Protein AF-A0AAI9TGJ6-F1 (afdb_monomer)

Sequence (106 aa):
MNGITMSDIHNTTTNKGRHEVDPKGWHGTFAFKASDQLLHEYHVASHGYTSGKEGFVLKEATHTAEKADNIRRGGPQSGKIVWPPEELLEEYKDSPIGYSHLPVQR

Nearest PDB structures (foldseek):
  3a58-assembly3_E  TM=3.416E-01  e=5.528E+00  Saccharomyces cerevisiae
  3a58-assembly2_C  TM=3.373E-01  e=5.528E+00  Saccharomyces cerevisiae
  7k4o-assembly1_A  TM=4.346E-01  e=7.389E+00  Aspergillus niger
  5lg4-assembly1_C  TM=3.228E-01  e=6.579E+00  Saccharomyces cerevisiae S288C

Mean predicted aligned error: 8.38 Å

Solvent-accessible surface area (backbone atoms only — not comparable to full-atom values): 6470 Å² total; per-residue (Å²): 135,86,62,62,69,49,73,52,77,46,41,62,40,74,58,83,59,41,80,42,73,32,94,82,40,23,27,35,41,42,32,38,28,55,71,69,30,60,75,71,47,31,35,36,43,32,38,40,28,26,83,34,95,87,38,86,56,71,78,50,74,50,74,53,74,78,38,56,35,80,44,37,54,43,40,94,88,37,88,44,50,66,52,72,60,71,94,77,54,80,79,63,81,85,57,80,75,73,73,90,69,72,84,68,96,126

Secondary structure (DSSP, 8-state):
----EEEEEESEEEETTEEEE-TT--EEEEEE--HHHHHHTEEEEEEEEESSTT---EEEEEEPPPEETT-BTTSTT---BSSPPGGG----TT------------

Structure (mmCIF, N/CA/C/O backbone):
data_AF-A0AAI9TGJ6-F1
#
_entry.id   AF-A0AAI9TGJ6-F1
#
loop_
_atom_site.group_PDB
_atom_site.id
_atom_site.type_symbol
_atom_site.label_atom_id
_atom_site.label_alt_id
_atom_site.label_comp_id
_atom_site.label_asym_id
_atom_site.label_entity_id
_atom_site.label_seq_id
_atom_site.pdbx_PDB_ins_code
_atom_site.Cartn_x
_atom_site.Cartn_y
_atom_site.Cartn_z
_atom_site.occupancy
_atom_site.B_iso_or_equiv
_atom_site.auth_seq_id
_atom_site.auth_comp_id
_atom_site.auth_asym_id
_atom_site.auth_atom_id
_atom_site.pdbx_PDB_model_num
ATOM 1 N N . MET A 1 1 ? 16.389 -15.939 0.862 1.00 39.69 1 MET A N 1
ATOM 2 C CA . MET A 1 1 ? 15.861 -15.002 -0.152 1.00 39.69 1 MET A CA 1
ATOM 3 C C . MET A 1 1 ? 15.666 -13.678 0.553 1.00 39.69 1 MET A C 1
ATOM 5 O O . MET A 1 1 ? 15.059 -13.689 1.614 1.00 39.69 1 MET A O 1
ATOM 9 N N . ASN A 1 2 ? 16.210 -12.590 0.012 1.00 46.88 2 ASN A N 1
ATOM 10 C CA . ASN A 1 2 ? 16.094 -11.257 0.604 1.00 46.88 2 ASN A CA 1
ATOM 11 C C . ASN A 1 2 ? 14.827 -10.617 0.028 1.00 46.88 2 ASN A C 1
ATOM 13 O O . ASN A 1 2 ? 14.694 -10.548 -1.192 1.00 46.88 2 ASN A O 1
ATOM 17 N N . GLY A 1 3 ? 13.877 -10.231 0.874 1.00 52.47 3 GLY A N 1
ATOM 18 C CA . GLY A 1 3 ? 12.656 -9.532 0.474 1.00 52.47 3 GLY A CA 1
ATOM 19 C C . GLY A 1 3 ? 12.513 -8.276 1.318 1.00 52.47 3 GLY A C 1
ATOM 20 O O . GLY A 1 3 ? 12.766 -8.321 2.520 1.00 52.47 3 GLY A O 1
ATOM 21 N N . ILE A 1 4 ? 12.136 -7.161 0.695 1.00 61.09 4 ILE A N 1
ATOM 22 C CA . ILE A 1 4 ? 11.943 -5.890 1.398 1.00 61.09 4 ILE A CA 1
ATOM 23 C C . ILE A 1 4 ? 10.452 -5.713 1.663 1.00 61.09 4 ILE A C 1
ATOM 25 O O . ILE A 1 4 ? 9.632 -5.851 0.751 1.00 61.09 4 ILE A O 1
ATOM 29 N N . THR A 1 5 ? 10.107 -5.411 2.912 1.00 68.75 5 THR A N 1
ATOM 30 C CA . THR A 1 5 ? 8.728 -5.189 3.349 1.00 68.75 5 THR A CA 1
ATOM 31 C C . THR A 1 5 ? 8.582 -3.830 4.010 1.00 68.75 5 THR A C 1
ATOM 33 O O . THR A 1 5 ? 9.406 -3.463 4.841 1.00 68.75 5 THR A O 1
ATOM 36 N N . MET A 1 6 ? 7.500 -3.123 3.704 1.00 78.69 6 MET A N 1
ATOM 37 C CA . MET A 1 6 ? 7.068 -1.932 4.431 1.00 78.69 6 MET A CA 1
ATOM 38 C C . MET A 1 6 ? 5.693 -2.181 5.033 1.00 78.69 6 MET A C 1
ATOM 40 O O . MET A 1 6 ? 4.809 -2.711 4.357 1.00 78.69 6 MET A O 1
ATOM 44 N N . SER A 1 7 ? 5.487 -1.760 6.277 1.00 83.12 7 SER A N 1
ATOM 45 C CA . SER A 1 7 ? 4.167 -1.809 6.896 1.00 83.12 7 SER A CA 1
ATOM 46 C C . SER A 1 7 ? 3.865 -0.569 7.718 1.00 83.12 7 SER A C 1
ATOM 48 O O . SER A 1 7 ? 4.731 -0.100 8.448 1.00 83.12 7 SER A O 1
ATOM 50 N N . ASP A 1 8 ? 2.629 -0.085 7.642 1.00 87.12 8 ASP A N 1
ATOM 51 C CA . ASP A 1 8 ? 2.134 1.025 8.462 1.00 87.12 8 ASP A CA 1
ATOM 52 C C . ASP A 1 8 ? 0.642 0.844 8.775 1.00 87.12 8 ASP A C 1
ATOM 54 O O . ASP A 1 8 ? -0.093 0.300 7.949 1.00 87.12 8 ASP A O 1
ATOM 58 N N . ILE A 1 9 ? 0.188 1.304 9.946 1.00 90.94 9 ILE A N 1
ATOM 59 C CA . ILE A 1 9 ? -1.222 1.263 10.363 1.00 90.94 9 ILE A CA 1
ATOM 60 C C . ILE A 1 9 ? -1.814 2.671 10.434 1.00 90.94 9 ILE A C 1
ATOM 62 O O . ILE A 1 9 ? -1.384 3.523 11.211 1.00 90.94 9 ILE A O 1
ATOM 66 N N . HIS A 1 10 ? -2.857 2.914 9.647 1.00 93.06 10 HIS A N 1
ATOM 67 C CA . HIS A 1 10 ? -3.492 4.224 9.536 1.00 93.06 10 HIS A CA 1
ATOM 68 C C . HIS A 1 10 ? -4.979 4.103 9.200 1.00 93.06 10 HIS A C 1
ATOM 70 O O . HIS A 1 10 ? -5.483 3.040 8.852 1.00 93.06 10 HIS A O 1
ATOM 76 N N . ASN A 1 11 ? -5.711 5.207 9.324 1.00 94.44 11 ASN A N 1
ATOM 77 C CA . ASN A 1 11 ? -7.127 5.304 8.959 1.00 94.44 11 ASN A CA 1
ATOM 78 C C . ASN A 1 11 ? -7.370 6.271 7.795 1.00 94.44 11 ASN A C 1
ATOM 80 O O . ASN A 1 11 ? -8.486 6.755 7.618 1.00 94.44 11 ASN A O 1
ATOM 84 N N . THR A 1 12 ? -6.327 6.601 7.036 1.00 93.00 12 THR A N 1
ATOM 85 C CA . THR A 1 12 ? -6.408 7.549 5.923 1.00 93.00 12 THR A CA 1
ATOM 86 C C . THR A 1 12 ? -6.035 6.881 4.616 1.00 93.00 12 THR A C 1
ATOM 88 O O . THR A 1 12 ? -5.092 6.102 4.586 1.00 93.00 12 THR A O 1
ATOM 91 N N . THR A 1 13 ? -6.691 7.265 3.531 1.00 88.81 13 THR A N 1
ATOM 92 C CA . THR A 1 13 ? -6.337 6.866 2.169 1.00 88.81 13 THR A CA 1
ATOM 93 C C . THR A 1 13 ? -5.904 8.079 1.349 1.00 88.81 13 THR A C 1
ATOM 95 O O . THR A 1 13 ? -6.001 9.229 1.790 1.00 88.81 13 THR A O 1
ATOM 98 N N . THR A 1 14 ? -5.366 7.845 0.153 1.00 84.81 14 THR A N 1
ATOM 99 C CA . THR A 1 14 ? -5.024 8.917 -0.785 1.00 84.81 14 THR A CA 1
ATOM 100 C C . THR A 1 14 ? -5.808 8.794 -2.069 1.00 84.81 14 THR A C 1
ATOM 102 O O . THR A 1 14 ? -5.598 7.877 -2.858 1.00 84.81 14 THR A O 1
ATOM 105 N N . ASN A 1 15 ? -6.624 9.804 -2.334 1.00 80.12 15 ASN A N 1
ATOM 106 C CA . ASN A 1 15 ? -7.436 9.897 -3.531 1.00 80.12 15 ASN A CA 1
ATOM 107 C C . ASN A 1 15 ? -7.051 11.153 -4.309 1.00 80.12 15 ASN A C 1
ATOM 109 O O . ASN A 1 15 ? -7.161 12.275 -3.811 1.00 80.12 15 ASN A O 1
ATOM 113 N N . LYS A 1 16 ? -6.523 10.967 -5.524 1.00 75.56 16 LYS A N 1
ATOM 114 C CA . LYS A 1 16 ? -6.009 12.063 -6.372 1.00 75.56 16 LYS A CA 1
ATOM 115 C C . LYS A 1 16 ? -5.073 13.020 -5.609 1.00 75.56 16 LYS A C 1
ATOM 117 O O . LYS A 1 16 ? -5.170 14.235 -5.737 1.00 75.56 16 LYS A O 1
ATOM 122 N N . GLY A 1 17 ? -4.205 12.461 -4.763 1.00 75.12 17 GLY A N 1
ATOM 123 C CA . GLY A 1 17 ? -3.217 13.214 -3.982 1.00 75.12 17 GLY A CA 1
ATOM 124 C C . GLY A 1 17 ? -3.748 13.871 -2.704 1.00 75.12 17 GLY A C 1
ATOM 125 O O . GLY A 1 17 ? -2.954 14.427 -1.951 1.00 75.12 17 GLY A O 1
ATOM 126 N N . ARG A 1 18 ? -5.052 13.785 -2.419 1.00 82.19 18 ARG A N 1
ATOM 127 C CA . ARG A 1 18 ? -5.640 14.272 -1.165 1.00 82.19 18 ARG A CA 1
ATOM 128 C C . ARG A 1 18 ? -5.697 13.156 -0.132 1.00 82.19 18 ARG A C 1
ATOM 130 O O . ARG A 1 18 ? -6.085 12.039 -0.464 1.00 82.19 18 ARG A O 1
ATOM 137 N N . HIS A 1 19 ? -5.304 13.476 1.098 1.00 85.38 19 HIS A N 1
ATOM 138 C CA . HIS A 1 19 ? -5.483 12.595 2.245 1.00 85.38 19 HIS A CA 1
ATOM 139 C C . HIS A 1 19 ? -6.907 12.743 2.768 1.00 85.38 19 HIS A C 1
ATOM 141 O O . HIS A 1 19 ? -7.335 13.847 3.097 1.00 85.38 19 HIS A O 1
ATOM 147 N N . GLU A 1 20 ? -7.626 11.634 2.838 1.00 93.44 20 GLU A N 1
ATOM 148 C CA . GLU A 1 20 ? -8.979 11.566 3.382 1.00 93.44 20 GLU A CA 1
ATOM 149 C C . GLU A 1 20 ? -9.096 10.368 4.323 1.00 93.44 20 GLU A C 1
ATOM 151 O O . GLU A 1 20 ? -8.268 9.459 4.270 1.00 93.44 20 GLU A O 1
ATOM 156 N N . VAL A 1 21 ? -10.088 10.379 5.215 1.00 94.81 21 VAL A N 1
ATOM 157 C CA . VAL A 1 21 ? -10.363 9.219 6.073 1.00 94.81 21 VAL A CA 1
ATOM 158 C C . VAL A 1 21 ? -10.814 8.069 5.181 1.00 94.81 21 VAL A C 1
ATOM 160 O O . VAL A 1 21 ? -11.692 8.247 4.338 1.00 94.81 21 VAL A O 1
ATOM 163 N N . ASP A 1 22 ? -10.202 6.902 5.354 1.00 92.69 22 ASP A N 1
ATOM 164 C CA . ASP A 1 22 ? -10.592 5.717 4.606 1.00 92.69 22 ASP A CA 1
ATOM 165 C C . ASP A 1 22 ? -12.021 5.307 5.016 1.00 92.69 22 ASP A C 1
ATOM 167 O O . ASP A 1 22 ? -12.288 5.163 6.215 1.00 92.69 22 ASP A O 1
ATOM 171 N N . PRO A 1 23 ? -12.953 5.107 4.065 1.00 92.50 23 PRO A N 1
ATOM 172 C CA . PRO A 1 23 ? -14.334 4.730 4.372 1.00 92.50 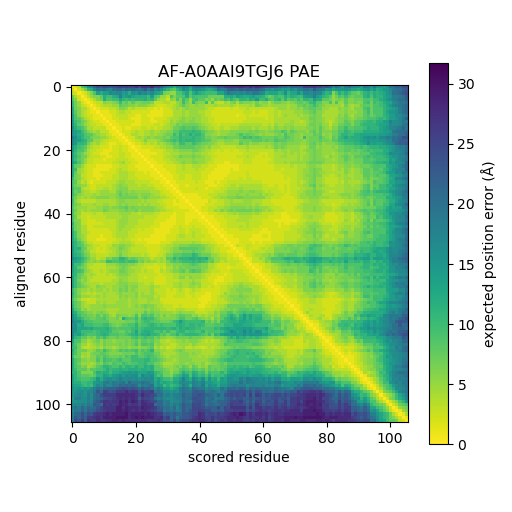23 PRO A CA 1
ATOM 173 C C . PRO A 1 23 ? -14.477 3.429 5.173 1.00 92.50 23 PRO A C 1
ATOM 175 O O . PRO A 1 23 ? -15.478 3.240 5.861 1.00 92.50 23 PRO A O 1
ATOM 178 N N . LYS A 1 24 ? -13.492 2.530 5.089 1.00 92.50 24 LYS A N 1
ATOM 179 C CA . LYS A 1 24 ? -13.437 1.265 5.833 1.00 92.50 24 LYS A CA 1
ATOM 180 C C . LYS A 1 24 ? -12.675 1.395 7.160 1.00 92.50 24 LYS A C 1
ATOM 182 O O . LYS A 1 24 ? -12.662 0.463 7.962 1.00 92.50 24 LYS A O 1
ATOM 187 N N . GLY A 1 25 ? -12.097 2.564 7.435 1.00 93.62 25 GLY A N 1
ATOM 188 C CA . GLY A 1 25 ? -11.467 2.908 8.704 1.00 93.62 25 GLY A CA 1
ATOM 189 C C . GLY A 1 25 ? -10.016 2.441 8.825 1.00 93.62 25 GLY A C 1
ATOM 190 O O . GLY A 1 25 ? -9.224 2.550 7.888 1.00 93.62 25 GLY A O 1
ATOM 191 N N . TRP A 1 26 ? -9.645 1.988 10.025 1.00 95.75 26 TRP A N 1
ATOM 192 C CA . TRP A 1 26 ? -8.276 1.585 10.352 1.00 95.75 26 TRP A CA 1
ATOM 193 C C . TRP A 1 26 ? -7.844 0.353 9.562 1.00 95.75 26 TRP A C 1
ATOM 195 O O . TRP A 1 26 ? -8.571 -0.638 9.491 1.00 95.75 26 TRP A O 1
ATOM 205 N N . HIS A 1 27 ? -6.644 0.411 9.001 1.00 95.06 27 HIS A N 1
ATOM 206 C CA . HIS A 1 27 ? -6.037 -0.697 8.287 1.00 95.06 27 HIS A CA 1
ATOM 207 C C . HIS A 1 27 ? -4.516 -0.647 8.357 1.00 95.06 27 HIS A C 1
ATOM 209 O O . HIS A 1 27 ? -3.909 0.422 8.412 1.00 95.06 27 HIS A O 1
ATOM 215 N N . GLY A 1 28 ? -3.909 -1.830 8.342 1.00 92.38 28 GLY A N 1
ATOM 216 C CA . GLY A 1 28 ? -2.493 -1.998 8.056 1.00 92.38 28 GLY A CA 1
ATOM 217 C C . GLY A 1 28 ? -2.282 -2.078 6.551 1.00 92.38 28 GLY A C 1
ATOM 218 O O . GLY A 1 28 ? -2.923 -2.895 5.890 1.00 92.38 28 GLY A O 1
ATOM 219 N N . THR A 1 29 ? -1.387 -1.260 6.013 1.00 90.19 29 THR A N 1
ATOM 220 C CA . THR A 1 29 ? -0.848 -1.428 4.663 1.00 90.19 29 THR A CA 1
ATOM 221 C C . THR A 1 29 ? 0.424 -2.251 4.761 1.00 90.19 29 THR A C 1
ATOM 223 O O . THR A 1 29 ? 1.314 -1.892 5.521 1.00 90.19 29 THR A O 1
ATOM 226 N N . PHE A 1 30 ? 0.518 -3.327 3.986 1.00 87.69 30 PHE A N 1
ATOM 227 C CA . PHE A 1 30 ? 1.677 -4.208 3.885 1.00 87.69 30 PHE A CA 1
ATOM 228 C C . PHE A 1 30 ? 2.142 -4.220 2.434 1.00 87.69 30 PHE A C 1
ATOM 230 O O . PHE A 1 30 ? 1.437 -4.734 1.562 1.00 87.69 30 PHE A O 1
ATOM 237 N N . ALA A 1 31 ? 3.308 -3.644 2.168 1.00 87.50 31 ALA A N 1
ATOM 238 C CA . ALA A 1 31 ? 3.926 -3.652 0.854 1.00 87.50 31 ALA A CA 1
ATOM 239 C C . ALA A 1 31 ? 5.150 -4.565 0.857 1.00 87.50 31 ALA A C 1
ATOM 241 O O . ALA A 1 31 ? 5.946 -4.519 1.792 1.00 87.50 31 ALA A O 1
ATOM 242 N N . PHE A 1 32 ? 5.295 -5.403 -0.162 1.00 83.94 32 PHE A N 1
ATOM 243 C CA . PHE A 1 32 ? 6.388 -6.367 -0.233 1.00 83.94 32 PHE A CA 1
ATOM 244 C C . PHE A 1 32 ? 6.827 -6.635 -1.668 1.00 83.94 32 PHE A C 1
ATOM 246 O O . PHE A 1 32 ? 6.081 -6.390 -2.622 1.00 83.94 32 PHE A O 1
ATOM 253 N N . LYS A 1 33 ? 8.044 -7.171 -1.781 1.00 84.44 33 LYS A N 1
ATOM 254 C CA . LYS A 1 33 ? 8.622 -7.685 -3.021 1.00 84.44 33 LYS A CA 1
ATOM 255 C C . LYS A 1 33 ? 9.097 -9.121 -2.841 1.00 84.44 33 LYS A C 1
ATOM 257 O O . LYS A 1 33 ? 9.870 -9.415 -1.928 1.00 84.44 33 LYS A O 1
ATOM 262 N N . ALA A 1 34 ? 8.650 -9.995 -3.730 1.00 81.81 34 ALA A N 1
ATOM 263 C CA . ALA A 1 34 ? 9.230 -11.303 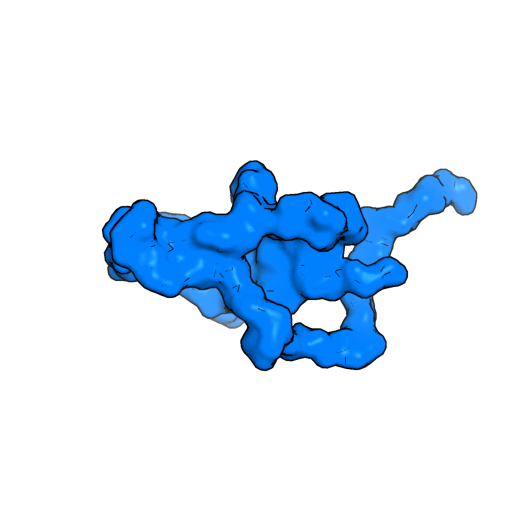-3.980 1.00 81.81 34 ALA A CA 1
ATOM 264 C C . ALA A 1 34 ? 10.438 -11.191 -4.930 1.00 81.81 34 ALA A C 1
ATOM 266 O O . ALA A 1 34 ? 10.753 -10.120 -5.453 1.00 81.81 34 ALA A O 1
ATOM 267 N N . SER A 1 35 ? 11.157 -12.297 -5.130 1.00 78.88 35 SER A N 1
ATOM 268 C CA . SER A 1 35 ? 12.419 -12.295 -5.882 1.00 78.88 35 SER A CA 1
ATOM 269 C C . SER A 1 35 ? 12.272 -11.862 -7.344 1.00 78.88 35 SER A C 1
ATOM 271 O O . SER A 1 35 ? 13.146 -11.183 -7.866 1.00 78.88 35 SER A O 1
ATOM 273 N N . ASP A 1 36 ? 11.176 -12.217 -8.003 1.00 85.12 36 ASP A N 1
ATOM 274 C CA . ASP A 1 36 ? 10.845 -11.801 -9.369 1.00 85.12 36 ASP A CA 1
ATOM 275 C C . ASP A 1 36 ? 10.440 -10.321 -9.461 1.00 85.12 36 ASP A C 1
ATOM 277 O O . ASP A 1 36 ? 10.804 -9.631 -10.413 1.00 85.12 36 ASP A O 1
ATOM 281 N N . GLN A 1 37 ? 9.740 -9.820 -8.446 1.00 87.62 37 GLN A N 1
ATOM 282 C CA . GLN A 1 37 ? 9.327 -8.420 -8.331 1.00 87.62 37 GLN A CA 1
ATOM 283 C C . GLN A 1 37 ? 10.520 -7.492 -8.064 1.00 87.62 37 GLN A C 1
ATOM 285 O O . GLN A 1 37 ? 10.555 -6.373 -8.573 1.00 87.62 37 GLN A O 1
ATOM 290 N N . LEU A 1 38 ? 11.541 -7.974 -7.346 1.00 84.31 38 LEU A N 1
ATOM 291 C CA . LEU A 1 38 ? 12.827 -7.281 -7.225 1.00 84.31 38 LEU A CA 1
ATOM 292 C C . LEU A 1 38 ? 13.524 -7.123 -8.582 1.00 84.31 38 LEU A C 1
ATOM 294 O O . LEU A 1 38 ? 14.053 -6.054 -8.862 1.00 84.31 38 LEU A O 1
ATOM 298 N N . LEU A 1 39 ? 13.507 -8.160 -9.428 1.00 86.31 39 LEU A N 1
ATOM 299 C CA . LEU A 1 39 ? 14.189 -8.136 -10.729 1.00 86.31 39 LEU A CA 1
ATOM 300 C C . LEU A 1 39 ? 13.569 -7.147 -11.720 1.00 86.31 39 LEU A C 1
ATOM 302 O O . LEU A 1 39 ? 14.280 -6.626 -12.575 1.00 86.31 39 LEU A O 1
ATOM 306 N N . HIS A 1 40 ? 12.261 -6.908 -11.625 1.00 89.88 40 HIS A N 1
ATOM 307 C CA . HIS A 1 40 ? 11.543 -6.037 -12.558 1.00 89.88 40 HIS A CA 1
ATOM 308 C C . HIS A 1 40 ? 11.130 -4.686 -11.961 1.00 89.88 40 HIS A C 1
ATOM 310 O O . HIS A 1 40 ? 10.493 -3.908 -12.665 1.00 89.88 40 HIS A O 1
ATOM 316 N N . GLU A 1 41 ? 11.495 -4.400 -10.705 1.00 90.44 41 GLU A N 1
ATOM 317 C CA . GLU A 1 41 ? 11.173 -3.152 -9.988 1.00 90.44 41 GLU A CA 1
ATOM 318 C C . GLU A 1 41 ? 9.662 -2.932 -9.779 1.00 90.44 41 GLU A C 1
ATOM 320 O O . GLU A 1 41 ? 9.094 -1.874 -10.082 1.00 90.44 41 GLU A O 1
ATOM 325 N N . TYR A 1 42 ? 8.992 -3.963 -9.258 1.00 92.06 42 TYR A N 1
ATOM 326 C CA . TYR A 1 42 ? 7.580 -3.926 -8.876 1.00 92.06 42 TYR A CA 1
ATOM 327 C C . TYR A 1 42 ? 7.399 -4.256 -7.396 1.00 92.06 42 TYR A C 1
ATOM 329 O O . TYR A 1 42 ? 8.243 -4.889 -6.763 1.00 92.06 42 TYR A O 1
ATOM 337 N N . HIS A 1 43 ? 6.249 -3.868 -6.854 1.00 89.88 43 HIS A N 1
ATOM 338 C CA . HIS A 1 43 ? 5.797 -4.253 -5.523 1.00 89.88 43 HIS A CA 1
ATOM 339 C C . HIS A 1 43 ? 4.303 -4.578 -5.511 1.00 89.88 43 HIS A C 1
ATOM 341 O O . HIS A 1 43 ? 3.516 -4.099 -6.335 1.00 89.88 43 HIS A O 1
ATOM 347 N N . VAL A 1 44 ? 3.901 -5.357 -4.510 1.00 89.81 44 VAL A N 1
ATOM 348 C CA . VAL A 1 44 ? 2.498 -5.588 -4.156 1.00 89.81 44 VAL A CA 1
ATOM 349 C C . VAL A 1 44 ? 2.198 -4.847 -2.867 1.00 89.81 44 VAL A C 1
ATOM 351 O O . VAL A 1 44 ? 3.010 -4.856 -1.947 1.00 89.81 44 VAL A O 1
ATOM 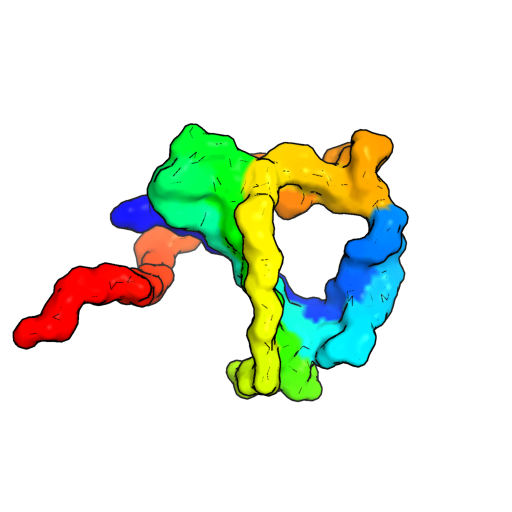354 N N . ALA A 1 45 ? 1.016 -4.237 -2.786 1.00 89.38 45 ALA A N 1
ATOM 355 C CA . ALA A 1 45 ? 0.472 -3.693 -1.549 1.00 89.38 45 ALA A CA 1
ATOM 356 C C . ALA A 1 45 ? -0.836 -4.411 -1.190 1.00 89.38 45 ALA A C 1
ATOM 358 O O . ALA A 1 45 ? -1.745 -4.551 -2.013 1.00 89.38 45 ALA A O 1
ATOM 359 N N . SER A 1 46 ? -0.924 -4.861 0.054 1.00 91.00 46 SER A N 1
ATOM 360 C CA . SER A 1 46 ? -2.109 -5.474 0.649 1.00 91.00 46 SER A CA 1
ATOM 361 C C . SER A 1 46 ? -2.572 -4.636 1.834 1.00 91.00 46 SER A C 1
ATOM 363 O O . SER A 1 46 ? -1.745 -4.105 2.568 1.00 91.00 46 SER A O 1
ATOM 365 N N . HIS A 1 47 ? -3.880 -4.530 2.038 1.00 92.25 47 HIS A N 1
ATOM 366 C CA . HIS A 1 47 ? -4.467 -3.771 3.141 1.00 92.25 47 HIS A CA 1
ATOM 367 C C . HIS A 1 47 ? -5.298 -4.718 3.997 1.00 92.25 47 HIS A C 1
ATOM 369 O O . HIS A 1 47 ? -6.225 -5.345 3.483 1.00 92.25 47 HIS A O 1
ATOM 375 N N . GLY A 1 48 ? -4.964 -4.829 5.279 1.00 94.00 48 GLY A N 1
ATOM 376 C CA . GLY A 1 48 ? -5.729 -5.582 6.268 1.00 94.00 48 GLY A CA 1
ATOM 377 C C . GLY A 1 48 ? -6.487 -4.625 7.179 1.00 94.00 48 GLY A C 1
ATOM 378 O O . GLY A 1 48 ? -5.865 -3.879 7.932 1.00 94.00 48 GLY A O 1
ATOM 379 N N . TYR A 1 49 ? -7.815 -4.635 7.115 1.00 95.19 49 TYR A N 1
ATOM 380 C CA . TYR A 1 49 ? -8.657 -3.735 7.902 1.00 95.19 49 TYR A CA 1
ATOM 381 C C . TYR A 1 49 ? -8.877 -4.272 9.311 1.00 95.19 49 TYR A C 1
ATOM 383 O O . TYR A 1 49 ? -9.118 -5.465 9.506 1.00 95.19 49 TYR A O 1
ATOM 391 N N . THR A 1 50 ? -8.837 -3.379 10.293 1.00 94.69 50 THR A N 1
ATOM 392 C CA . THR A 1 50 ? -8.910 -3.711 11.715 1.00 94.69 50 THR A CA 1
ATOM 393 C C . THR A 1 50 ? -10.132 -3.086 12.387 1.00 94.69 50 THR A C 1
ATOM 395 O O . THR A 1 50 ? -10.898 -2.316 11.804 1.00 94.69 50 THR A O 1
ATOM 398 N N . SER A 1 51 ? -10.377 -3.435 13.652 1.00 91.81 51 SER A N 1
ATOM 399 C CA . SER A 1 51 ? -11.393 -2.755 14.468 1.00 91.81 51 SER A CA 1
ATOM 400 C C . SER A 1 51 ? -10.984 -1.357 14.932 1.00 91.81 51 SER A C 1
ATOM 402 O O . SER A 1 51 ? -11.854 -0.578 15.311 1.00 91.81 51 SER A O 1
ATOM 404 N N . GLY A 1 52 ? -9.694 -1.036 14.887 1.00 92.06 52 GLY A N 1
ATOM 405 C CA . GLY A 1 52 ? -9.132 0.214 15.375 1.00 92.06 52 GLY A CA 1
ATOM 406 C C . GLY A 1 52 ? -7.607 0.195 15.313 1.00 92.06 52 GLY A C 1
ATOM 407 O O . GLY A 1 52 ? -7.011 -0.825 14.970 1.00 92.06 52 GLY A O 1
ATOM 408 N N . LYS A 1 53 ? -6.971 1.309 15.691 1.00 92.19 53 LYS A N 1
ATOM 409 C CA . LYS A 1 53 ? -5.504 1.460 15.678 1.00 92.19 53 LYS A CA 1
ATOM 410 C C . LYS A 1 53 ? -4.764 0.352 16.433 1.00 92.19 53 LYS A C 1
ATOM 412 O O . LYS A 1 53 ? -3.719 -0.095 15.990 1.00 92.19 53 LYS A O 1
ATOM 417 N N . GLU A 1 54 ? -5.314 -0.079 17.563 1.00 91.06 54 GLU A N 1
ATOM 418 C CA . GLU A 1 54 ? -4.731 -1.111 18.436 1.00 91.06 54 GLU A CA 1
ATOM 419 C C . GLU A 1 54 ? -5.484 -2.449 18.331 1.00 91.06 54 GLU A C 1
ATOM 421 O O . GLU A 1 54 ? -5.288 -3.365 19.127 1.00 91.06 54 GLU A O 1
ATOM 426 N N . GLY A 1 55 ? -6.385 -2.573 17.353 1.00 84.88 55 GLY A N 1
ATOM 427 C CA . GLY A 1 55 ? -7.090 -3.814 17.071 1.00 84.88 55 GLY A CA 1
ATOM 428 C C . GLY A 1 55 ? -6.260 -4.680 16.136 1.00 84.88 55 GLY A C 1
ATOM 429 O O . GLY A 1 55 ? -6.172 -4.385 14.954 1.00 84.88 55 GLY A O 1
ATOM 430 N N . PHE A 1 56 ? -5.690 -5.774 16.631 1.00 79.69 56 PHE A N 1
ATOM 431 C CA . PHE A 1 56 ? -4.876 -6.679 15.803 1.00 79.69 56 PHE A CA 1
ATOM 432 C C . PHE A 1 56 ? -5.691 -7.779 15.102 1.00 79.69 56 PHE A C 1
ATOM 434 O O . PHE A 1 56 ? -5.137 -8.625 14.406 1.00 79.69 56 PHE A O 1
ATOM 441 N N . VAL A 1 57 ? -7.019 -7.772 15.266 1.00 88.19 57 VAL A N 1
ATOM 442 C CA . VAL A 1 57 ? -7.928 -8.695 14.576 1.00 88.19 57 VAL A CA 1
ATOM 443 C C . VAL A 1 57 ? -8.290 -8.125 13.206 1.00 88.19 57 VAL A C 1
ATOM 445 O O . VAL A 1 57 ? -8.919 -7.066 13.117 1.00 88.19 57 VAL A O 1
ATOM 448 N N . LEU A 1 58 ? -7.917 -8.849 12.149 1.00 88.88 58 LEU A N 1
ATOM 449 C CA . LEU A 1 58 ? -8.276 -8.512 10.773 1.00 88.88 58 LEU A CA 1
ATOM 450 C C . LEU A 1 58 ? -9.746 -8.851 10.505 1.00 88.88 58 LEU A C 1
ATOM 452 O O . LEU A 1 58 ? -10.192 -9.968 10.759 1.00 88.88 58 LEU A O 1
ATOM 456 N N . LYS A 1 59 ? -10.495 -7.882 9.978 1.00 92.12 59 LYS A N 1
ATOM 457 C CA . LYS A 1 59 ? -11.904 -8.039 9.582 1.00 92.12 59 LYS A CA 1
ATOM 458 C C . LYS A 1 59 ? -12.051 -8.424 8.117 1.00 92.12 59 LYS A C 1
ATOM 460 O O . LYS A 1 59 ? -12.902 -9.231 7.766 1.00 92.12 59 LYS A O 1
ATOM 465 N N . GLU A 1 60 ? -11.241 -7.807 7.270 1.00 93.06 60 GLU A N 1
ATOM 466 C CA . GLU A 1 60 ? -11.215 -8.027 5.830 1.00 93.06 60 GLU A CA 1
ATOM 467 C C . GLU A 1 60 ? -9.834 -7.658 5.282 1.00 93.06 60 GLU A C 1
ATOM 469 O O . GLU A 1 60 ? -9.074 -6.922 5.919 1.00 93.06 60 GLU A O 1
ATOM 474 N N . ALA A 1 61 ? -9.522 -8.156 4.090 1.00 92.44 61 ALA A N 1
ATOM 475 C CA . ALA A 1 61 ? -8.297 -7.827 3.384 1.00 92.44 61 ALA A CA 1
ATOM 476 C C . ALA A 1 61 ? -8.598 -7.434 1.937 1.00 92.44 61 ALA A C 1
ATOM 478 O O . ALA A 1 61 ? -9.521 -7.956 1.311 1.00 92.44 61 ALA A O 1
ATOM 479 N N . THR A 1 62 ? -7.803 -6.513 1.402 1.00 90.81 62 THR A N 1
ATOM 480 C CA . THR A 1 62 ? -7.808 -6.169 -0.021 1.00 90.81 62 THR A CA 1
ATOM 481 C C . THR A 1 62 ? -6.392 -6.231 -0.564 1.00 90.81 62 THR A C 1
ATOM 483 O O . THR A 1 62 ? -5.441 -5.814 0.097 1.00 90.81 62 THR A O 1
ATOM 486 N N . HIS A 1 63 ? -6.250 -6.734 -1.783 1.00 86.25 63 HIS A N 1
ATOM 487 C CA . HIS A 1 63 ? -4.967 -6.841 -2.465 1.00 86.25 63 HIS A CA 1
ATOM 488 C C . HIS A 1 63 ? -5.018 -5.979 -3.718 1.00 86.25 63 HIS A C 1
ATOM 490 O O . HIS A 1 63 ? -5.972 -6.070 -4.494 1.00 86.25 63 HIS A O 1
ATOM 496 N N . THR A 1 64 ? -4.018 -5.123 -3.915 1.00 84.50 64 THR A N 1
ATOM 497 C CA . THR A 1 64 ? -3.869 -4.420 -5.190 1.00 84.50 64 THR A CA 1
ATOM 498 C C . THR A 1 64 ? -3.001 -5.245 -6.124 1.00 84.50 64 THR A C 1
ATOM 500 O O . THR A 1 64 ? -2.080 -5.917 -5.664 1.00 84.50 64 THR A O 1
ATOM 503 N N . ALA A 1 65 ? -3.259 -5.148 -7.428 1.00 89.19 65 ALA A N 1
ATOM 504 C CA . ALA A 1 65 ? -2.336 -5.661 -8.432 1.00 89.19 65 ALA A CA 1
ATOM 505 C C . ALA A 1 65 ? -0.931 -5.060 -8.252 1.00 89.19 65 ALA A C 1
ATOM 507 O O . ALA A 1 65 ? -0.770 -4.016 -7.606 1.00 89.19 65 ALA A O 1
ATOM 508 N N . GLU A 1 66 ? 0.059 -5.724 -8.841 1.00 91.00 66 GLU A N 1
ATOM 509 C CA . GLU A 1 66 ? 1.438 -5.251 -8.867 1.00 91.00 66 GLU A CA 1
ATOM 510 C C . GLU A 1 66 ? 1.544 -3.832 -9.426 1.00 91.00 66 GLU A C 1
ATOM 512 O O . GLU A 1 66 ? 0.805 -3.414 -10.324 1.00 91.00 66 GLU A O 1
ATOM 517 N N . LYS A 1 67 ? 2.480 -3.080 -8.859 1.00 90.06 67 LYS A N 1
ATOM 518 C CA . LYS A 1 67 ? 2.740 -1.684 -9.182 1.00 90.06 67 LYS A CA 1
ATOM 519 C C . LYS A 1 67 ? 4.222 -1.508 -9.429 1.00 90.06 67 LYS A C 1
ATOM 521 O 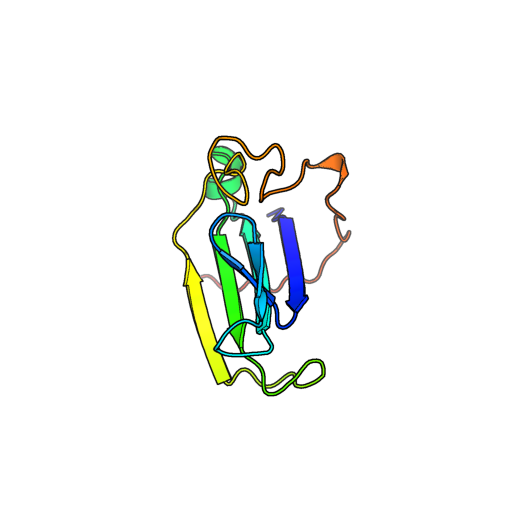O . LYS A 1 67 ? 5.020 -1.987 -8.633 1.00 90.06 67 LYS A O 1
ATOM 526 N N . ALA A 1 68 ? 4.569 -0.786 -10.490 1.00 91.00 68 ALA A N 1
ATOM 527 C CA . ALA A 1 68 ? 5.944 -0.360 -10.695 1.00 91.00 68 ALA A CA 1
ATOM 528 C C . ALA A 1 68 ? 6.373 0.540 -9.528 1.00 91.00 68 ALA A C 1
ATOM 530 O O . ALA A 1 68 ? 5.589 1.366 -9.045 1.00 91.00 68 ALA A O 1
ATOM 531 N N . ASP A 1 69 ? 7.617 0.409 -9.090 1.00 89.31 69 ASP A N 1
ATOM 532 C CA . ASP A 1 69 ? 8.133 1.153 -7.941 1.00 89.31 69 ASP A CA 1
ATOM 533 C C . ASP A 1 69 ? 8.069 2.662 -8.142 1.00 89.31 69 ASP A C 1
ATOM 535 O O . ASP A 1 69 ? 7.744 3.405 -7.219 1.00 89.31 69 ASP A O 1
ATOM 539 N N . ASN A 1 70 ? 8.272 3.108 -9.380 1.00 88.25 70 ASN A N 1
ATOM 540 C CA . ASN A 1 70 ? 8.246 4.513 -9.767 1.00 88.25 70 ASN A CA 1
ATOM 541 C C . ASN A 1 70 ? 6.834 5.132 -9.841 1.00 88.25 70 ASN A C 1
ATOM 543 O O . ASN A 1 70 ? 6.707 6.306 -10.214 1.00 88.25 70 ASN A O 1
ATOM 547 N N . ILE A 1 71 ? 5.770 4.392 -9.492 1.00 87.38 71 ILE A N 1
ATOM 548 C CA . ILE A 1 71 ? 4.413 4.942 -9.457 1.00 87.38 71 ILE A CA 1
ATOM 549 C C . ILE A 1 71 ? 4.357 6.137 -8.503 1.00 87.38 71 ILE A C 1
ATOM 551 O O . ILE A 1 71 ? 4.741 6.082 -7.334 1.00 87.38 71 ILE A O 1
ATOM 555 N N . ARG A 1 72 ? 3.810 7.238 -9.020 1.00 83.31 72 ARG A N 1
ATOM 556 C CA . ARG A 1 72 ? 3.669 8.503 -8.299 1.00 83.31 72 ARG A CA 1
ATOM 557 C C . ARG A 1 72 ? 2.361 8.551 -7.517 1.00 83.31 72 ARG A C 1
ATOM 559 O O .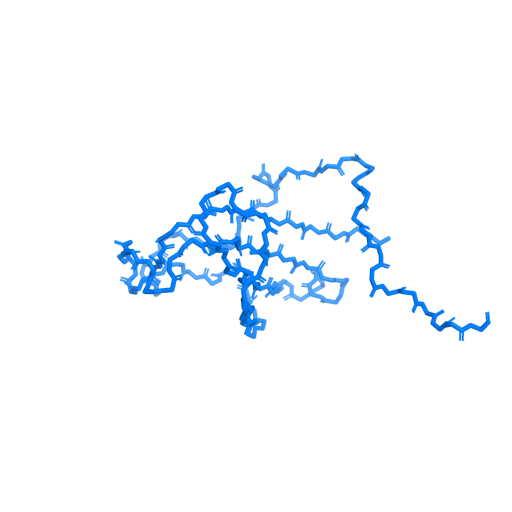 ARG A 1 72 ? 1.265 8.451 -8.079 1.00 83.31 72 ARG A O 1
ATOM 566 N N . ARG A 1 73 ? 2.463 8.784 -6.210 1.00 77.44 73 ARG A N 1
ATOM 567 C CA . ARG A 1 73 ? 1.329 8.998 -5.308 1.00 77.44 73 ARG A CA 1
ATOM 568 C C . ARG A 1 73 ? 0.636 10.309 -5.665 1.00 77.44 73 ARG A C 1
ATOM 570 O O . ARG A 1 73 ? 1.193 11.378 -5.449 1.00 77.44 73 ARG A O 1
ATOM 577 N N . GLY A 1 74 ? -0.601 10.240 -6.154 1.00 73.56 74 GLY A N 1
ATOM 578 C CA . GLY A 1 74 ? -1.398 11.426 -6.496 1.00 73.56 74 GLY A CA 1
ATOM 579 C C . GLY A 1 74 ? -1.346 11.852 -7.965 1.00 73.56 74 GLY A C 1
ATOM 580 O O . GLY A 1 74 ? -1.856 12.918 -8.293 1.00 73.56 74 GLY A O 1
ATOM 581 N N . GLY A 1 75 ? -0.801 11.013 -8.850 1.00 75.38 75 GLY A N 1
ATOM 582 C CA . GLY A 1 75 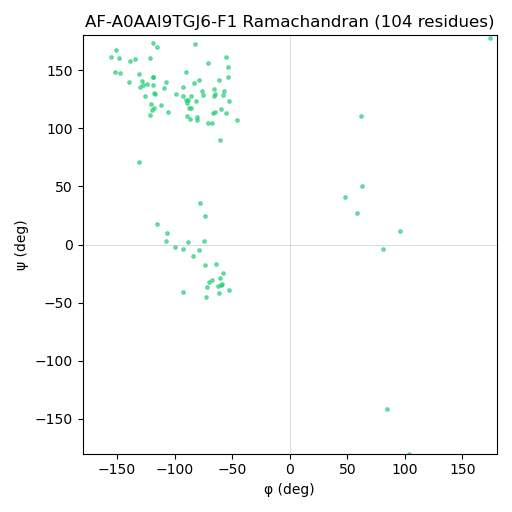? -0.854 11.205 -10.300 1.00 75.38 75 GLY A CA 1
ATOM 583 C C . GLY A 1 75 ? 0.458 11.709 -10.916 1.00 75.38 75 GLY A C 1
ATOM 584 O O . GLY A 1 75 ? 1.438 11.920 -10.199 1.00 75.38 75 GLY A O 1
ATOM 585 N N . PRO A 1 76 ? 0.496 11.916 -12.248 1.00 75.25 76 PRO A N 1
ATOM 586 C CA . PRO A 1 76 ? 1.740 12.132 -12.996 1.00 75.25 76 PRO A CA 1
ATOM 587 C C . PRO A 1 76 ? 2.552 13.356 -12.557 1.00 75.25 76 PRO A C 1
ATOM 589 O O . PRO A 1 76 ? 3.775 13.351 -12.665 1.00 75.25 76 PRO A O 1
ATOM 592 N N . GLN A 1 77 ? 1.888 14.393 -12.041 1.00 78.62 77 GLN A N 1
ATOM 593 C CA . GLN A 1 77 ? 2.529 15.637 -11.601 1.00 78.62 77 GLN A CA 1
ATOM 594 C C . GLN A 1 77 ? 3.090 15.570 -10.172 1.00 78.62 77 GLN A C 1
ATOM 596 O O . GLN A 1 77 ? 3.800 16.479 -9.754 1.00 78.62 77 GLN A O 1
ATOM 601 N N . SER A 1 78 ? 2.788 14.516 -9.408 1.00 78.31 78 SER A N 1
ATOM 602 C CA . SER A 1 78 ? 3.305 14.376 -8.048 1.00 78.31 78 SER A CA 1
ATOM 603 C C . SER A 1 78 ? 4.769 13.943 -8.058 1.00 78.31 78 SER A C 1
ATOM 605 O O . SER A 1 78 ? 5.128 12.974 -8.719 1.00 78.31 78 SER A O 1
ATOM 607 N N . GLY A 1 79 ? 5.613 14.621 -7.280 1.00 76.88 79 GLY A N 1
ATOM 608 C CA . GLY A 1 79 ? 7.000 14.203 -7.052 1.00 76.88 79 GLY A CA 1
ATOM 609 C C . GLY A 1 79 ? 7.150 13.061 -6.040 1.00 76.88 79 GLY A C 1
ATOM 610 O O . GLY A 1 79 ? 8.260 12.596 -5.816 1.00 76.88 79 GLY A O 1
ATOM 611 N N . LYS A 1 80 ? 6.058 12.617 -5.400 1.00 78.56 80 LYS A N 1
ATOM 612 C CA . LYS A 1 80 ? 6.107 11.584 -4.356 1.00 78.56 80 LYS A CA 1
ATOM 613 C C . LYS A 1 80 ? 5.965 10.197 -4.972 1.00 78.56 80 LYS A C 1
ATOM 615 O O . LYS A 1 80 ? 4.883 9.852 -5.443 1.00 78.56 80 LYS A O 1
ATOM 620 N N . ILE A 1 81 ? 7.034 9.409 -4.945 1.00 83.50 81 ILE A N 1
ATOM 621 C CA . ILE A 1 81 ? 7.028 8.000 -5.355 1.00 83.50 81 ILE A CA 1
ATOM 622 C C . ILE A 1 81 ? 6.428 7.147 -4.223 1.00 83.50 81 ILE A C 1
ATOM 624 O O . ILE A 1 81 ? 6.606 7.467 -3.048 1.00 83.50 81 ILE A O 1
ATOM 628 N N . VAL A 1 82 ? 5.638 6.128 -4.575 1.00 80.56 82 VAL A N 1
ATOM 629 C CA . VAL A 1 82 ? 4.975 5.234 -3.606 1.00 80.56 82 VAL A CA 1
ATOM 630 C C . VAL A 1 82 ? 5.973 4.286 -2.949 1.00 80.56 82 VAL A C 1
ATOM 632 O O . VAL A 1 82 ? 5.923 4.125 -1.732 1.00 80.56 82 VAL A O 1
ATOM 635 N N . TRP A 1 83 ? 6.866 3.683 -3.735 1.00 85.06 83 TRP A N 1
ATOM 636 C CA . TRP A 1 83 ? 7.971 2.899 -3.201 1.00 85.06 83 TRP A CA 1
ATOM 637 C C . TRP A 1 83 ? 9.164 3.827 -2.938 1.00 85.06 83 TRP A C 1
ATOM 639 O O . TRP A 1 83 ? 9.649 4.468 -3.875 1.00 85.06 83 TRP A O 1
ATOM 649 N N . PRO A 1 84 ? 9.619 3.980 -1.688 1.00 79.19 84 PRO A N 1
ATOM 650 C CA . PRO A 1 84 ? 10.725 4.869 -1.395 1.00 79.19 84 PRO A CA 1
ATOM 651 C C . PRO A 1 84 ? 12.044 4.290 -1.942 1.00 79.19 84 PRO A C 1
ATOM 653 O O . PRO A 1 84 ? 12.160 3.075 -2.126 1.00 79.19 84 PRO A O 1
ATOM 656 N N . PRO A 1 85 ? 13.041 5.150 -2.201 1.00 79.69 85 PRO A N 1
ATOM 657 C CA . PRO A 1 85 ? 14.401 4.720 -2.507 1.00 79.69 85 PRO A CA 1
ATOM 658 C C . PRO A 1 85 ? 14.971 3.770 -1.445 1.00 79.69 85 PRO A C 1
ATOM 660 O O . PRO A 1 85 ? 14.580 3.833 -0.277 1.00 79.69 85 PRO A O 1
ATOM 663 N N . GLU A 1 86 ? 15.901 2.905 -1.849 1.00 77.31 86 GLU A N 1
ATOM 664 C CA . GLU A 1 86 ? 16.479 1.864 -0.988 1.00 77.31 86 GLU A CA 1
ATOM 665 C C . GLU A 1 86 ? 17.158 2.443 0.259 1.00 77.31 86 GLU A C 1
ATOM 667 O O . GLU A 1 86 ? 17.042 1.881 1.342 1.00 77.31 86 GLU A O 1
ATOM 672 N N . GLU A 1 87 ? 17.764 3.624 0.152 1.00 78.75 87 GLU A N 1
ATOM 673 C CA . GLU A 1 87 ? 18.389 4.328 1.272 1.00 78.75 87 GLU A CA 1
ATOM 674 C C . GLU A 1 87 ? 17.412 4.759 2.380 1.00 78.75 87 GLU A C 1
ATOM 676 O O . GLU A 1 87 ? 17.845 5.095 3.482 1.00 78.75 87 GLU A O 1
ATOM 681 N N . LEU A 1 88 ? 16.104 4.773 2.098 1.00 75.75 88 LEU A N 1
ATOM 682 C CA . LEU A 1 88 ? 15.052 5.071 3.073 1.00 75.75 88 LEU A CA 1
ATOM 683 C C . LEU 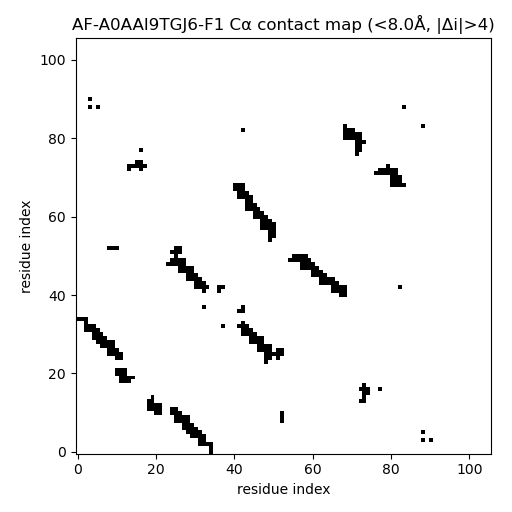A 1 88 ? 14.380 3.804 3.619 1.00 75.75 88 LEU A C 1
ATOM 685 O O . LEU A 1 88 ? 13.470 3.910 4.443 1.00 75.75 88 LEU A O 1
ATOM 689 N N . LEU A 1 89 ? 14.776 2.621 3.143 1.00 74.81 89 LEU A N 1
ATOM 690 C CA . LEU A 1 89 ? 14.233 1.347 3.592 1.00 74.81 89 LEU A CA 1
ATOM 691 C C . LEU A 1 89 ? 15.056 0.834 4.773 1.00 74.81 89 LEU A C 1
ATOM 693 O O . LEU A 1 89 ? 16.269 0.653 4.690 1.00 74.81 89 LEU A O 1
ATOM 697 N N . GLU A 1 90 ? 14.378 0.571 5.886 1.00 69.19 90 GLU A N 1
ATOM 698 C CA . GLU A 1 90 ? 14.993 -0.093 7.030 1.00 69.19 90 GLU A CA 1
ATOM 699 C C . GLU A 1 90 ? 15.035 -1.603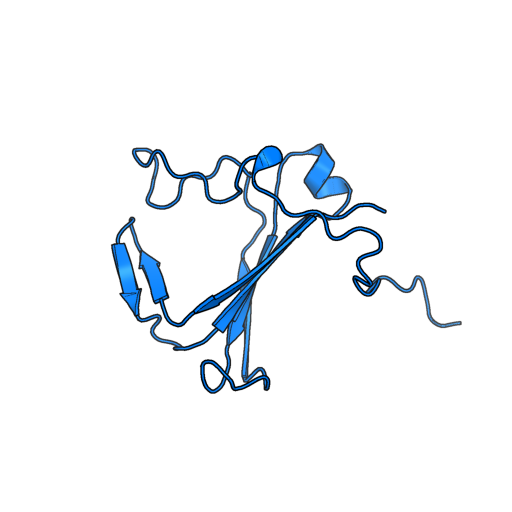 6.778 1.00 69.19 90 GLU A C 1
ATOM 701 O O . GLU A 1 90 ? 14.015 -2.296 6.824 1.00 69.19 90 GLU A O 1
ATOM 706 N N . GLU A 1 91 ? 16.229 -2.130 6.502 1.00 66.75 91 GLU A N 1
ATOM 707 C CA . GLU A 1 91 ? 16.448 -3.572 6.456 1.00 66.75 91 GLU A CA 1
ATOM 708 C C . GLU A 1 91 ? 16.613 -4.112 7.880 1.00 66.75 91 GLU A C 1
ATOM 710 O O . GLU A 1 91 ? 17.626 -3.899 8.555 1.00 66.75 91 GLU A O 1
ATOM 715 N N . TYR A 1 92 ? 15.611 -4.857 8.343 1.00 61.56 92 TYR A N 1
ATOM 716 C CA . TYR A 1 92 ? 15.747 -5.646 9.558 1.00 61.56 92 TYR A CA 1
ATOM 717 C C . TYR A 1 92 ? 16.689 -6.824 9.291 1.00 61.56 92 TYR A C 1
ATOM 719 O O . TYR A 1 92 ? 16.311 -7.817 8.664 1.00 61.56 92 TYR A O 1
ATOM 727 N N . LYS A 1 93 ? 17.928 -6.720 9.786 1.00 56.06 93 LYS A N 1
ATOM 728 C CA . LYS A 1 93 ? 18.875 -7.842 9.801 1.00 56.06 93 LYS A CA 1
ATOM 729 C C . LYS A 1 93 ? 18.254 -9.012 10.562 1.00 56.06 93 LYS A C 1
ATOM 731 O O . LYS A 1 93 ? 17.694 -8.815 11.638 1.00 56.06 93 LYS A O 1
ATOM 736 N N . ASP A 1 94 ? 18.325 -10.201 9.971 1.00 57.81 94 ASP A N 1
ATOM 737 C CA . ASP A 1 94 ? 17.733 -11.432 10.509 1.00 57.81 94 ASP A CA 1
ATOM 738 C C . ASP A 1 94 ? 16.213 -11.351 10.733 1.00 57.81 94 ASP A C 1
ATOM 740 O O . ASP A 1 94 ? 15.670 -12.043 11.598 1.00 57.81 94 ASP A O 1
ATOM 744 N N . SER A 1 95 ? 15.511 -10.507 9.959 1.00 52.94 95 SER A N 1
ATOM 745 C CA . SER A 1 95 ? 14.059 -10.383 10.062 1.00 52.94 95 SER A CA 1
ATOM 746 C C . SER A 1 95 ? 13.410 -11.765 9.952 1.00 52.94 95 SER A C 1
ATOM 748 O O . SER A 1 95 ? 13.615 -12.457 8.947 1.00 52.94 95 SER A O 1
ATOM 750 N N . PRO A 1 96 ? 12.604 -12.187 10.941 1.00 52.34 96 PRO A N 1
ATOM 751 C CA . PRO A 1 96 ? 12.004 -13.513 10.972 1.00 52.34 96 PRO A CA 1
ATOM 752 C C . PRO A 1 96 ? 10.857 -13.645 9.963 1.00 52.34 96 PRO A C 1
ATOM 754 O O . PRO A 1 96 ? 9.971 -14.462 10.205 1.00 52.34 96 PRO A O 1
ATOM 757 N N . ILE A 1 97 ? 10.828 -12.835 8.884 1.00 56.03 97 ILE A N 1
ATOM 758 C CA . ILE A 1 97 ? 9.762 -12.825 7.876 1.00 56.03 97 ILE A CA 1
ATOM 759 C C . ILE A 1 97 ? 9.471 -14.269 7.510 1.00 56.03 97 ILE A C 1
ATOM 761 O O . ILE A 1 97 ? 10.275 -14.968 6.891 1.00 56.03 97 ILE A O 1
ATOM 765 N N . GLY A 1 98 ? 8.311 -14.703 8.000 1.00 47.44 98 GLY A N 1
ATOM 766 C CA . GLY A 1 98 ? 7.839 -16.059 7.900 1.00 47.44 98 GLY A CA 1
ATOM 767 C C . GLY A 1 98 ? 7.740 -16.407 6.433 1.00 47.44 98 GLY A C 1
ATOM 768 O O . GLY A 1 98 ? 6.969 -15.811 5.681 1.00 47.44 98 GLY A O 1
ATOM 769 N N . TYR A 1 99 ? 8.536 -17.385 6.036 1.00 46.84 99 TYR A N 1
ATOM 770 C CA . TYR A 1 99 ? 8.426 -18.036 4.751 1.00 46.84 99 TYR A CA 1
ATOM 771 C C . TYR A 1 99 ? 7.036 -18.690 4.654 1.00 46.84 99 TYR A C 1
ATOM 773 O O . TYR A 1 99 ? 6.862 -19.853 4.998 1.00 46.84 99 TYR A O 1
ATOM 781 N N . SER A 1 100 ? 6.027 -17.968 4.152 1.00 46.28 100 SER A N 1
ATOM 782 C CA . SER A 1 100 ? 4.756 -18.558 3.688 1.00 46.28 100 SER A CA 1
ATOM 783 C C . SER A 1 100 ? 4.913 -19.189 2.295 1.00 46.28 100 SER A C 1
ATOM 785 O O . SER A 1 100 ? 4.021 -19.144 1.453 1.00 46.28 100 SER A O 1
ATOM 787 N N . HIS A 1 101 ? 6.072 -19.774 2.030 1.00 50.22 101 HIS A N 1
ATOM 788 C CA . HIS A 1 101 ? 6.267 -20.717 0.945 1.00 50.22 101 HIS A CA 1
ATOM 789 C C . HIS A 1 101 ? 6.975 -21.919 1.546 1.00 50.22 101 HIS A C 1
ATOM 791 O O . HIS A 1 101 ? 8.155 -22.146 1.315 1.00 50.22 101 HIS A O 1
ATOM 797 N N . LEU A 1 102 ? 6.249 -22.685 2.362 1.00 42.03 102 LEU 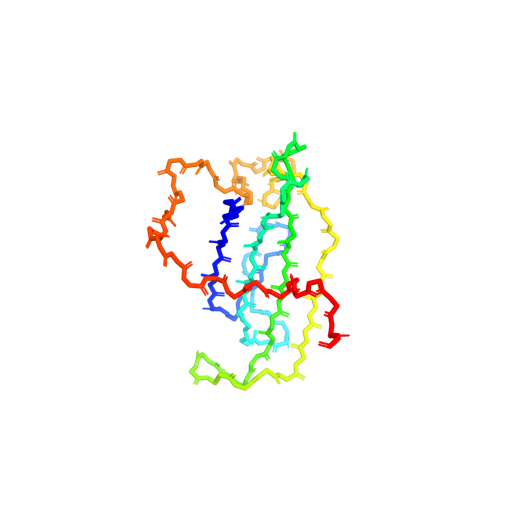A N 1
ATOM 798 C CA . LEU A 1 102 ? 6.614 -24.081 2.545 1.00 42.03 102 LEU A CA 1
ATOM 799 C C . LEU A 1 102 ? 6.410 -24.763 1.185 1.00 42.03 102 LEU A C 1
ATOM 801 O O . LEU A 1 102 ? 5.265 -24.851 0.728 1.00 42.03 102 LEU A O 1
ATOM 805 N N . PRO A 1 103 ? 7.471 -25.239 0.508 1.00 45.28 103 PRO A N 1
ATOM 806 C CA . PRO A 1 103 ? 7.282 -26.196 -0.557 1.00 45.28 103 PRO A CA 1
ATOM 807 C C . PRO A 1 103 ? 6.792 -27.490 0.097 1.00 45.28 103 PRO A C 1
ATOM 809 O O . PRO A 1 103 ? 7.565 -28.212 0.708 1.00 45.28 103 PRO A O 1
ATOM 812 N N . VAL A 1 104 ? 5.494 -27.754 -0.056 1.00 45.62 104 VAL A N 1
ATOM 813 C CA . VAL A 1 104 ? 4.853 -29.069 0.069 1.00 45.62 104 VAL A CA 1
ATOM 814 C C . VAL A 1 104 ? 4.960 -29.729 1.450 1.00 45.62 104 VAL A C 1
ATOM 816 O O . VAL A 1 104 ? 5.981 -30.267 1.862 1.00 45.62 104 VAL A O 1
ATOM 819 N N . GLN A 1 105 ? 3.811 -29.806 2.112 1.00 42.50 105 GLN A N 1
ATOM 820 C CA . GLN A 1 105 ? 3.537 -30.796 3.144 1.00 42.50 105 GLN A CA 1
ATOM 821 C C . GLN A 1 105 ? 3.774 -32.208 2.563 1.00 42.50 105 GLN A C 1
ATOM 823 O O . GLN A 1 105 ? 3.056 -32.631 1.653 1.00 42.50 105 GLN A O 1
ATOM 828 N N . ARG A 1 106 ? 4.790 -32.918 3.060 1.00 38.06 106 ARG A N 1
ATOM 829 C CA . ARG A 1 106 ? 4.926 -34.378 2.960 1.00 38.06 106 ARG A CA 1
ATOM 830 C C . ARG A 1 106 ? 5.290 -34.943 4.318 1.00 38.06 106 ARG A C 1
ATOM 832 O O . ARG A 1 106 ? 6.147 -34.325 4.983 1.00 38.06 106 ARG A O 1
#

Organism: Penicillium thymicola (NCBI:txid293382)

Radius of gyration: 15.27 Å; Cα contacts (8 Å, |Δi|>4): 176; chains: 1; bounding box: 33×50×31 Å

Foldseek 3Di:
DDKAKDKDWFQWDADLNDTDGNPLGIWMKIKMDDPVCVVQQKIKIKIFGAPHRPGPDGPDMDIDPIDHQQDARNDDPHPHGPRDPPVPGDDDDVPPPDPPDPPDDD

pLDDT: mean 79.37, std 15.55, range [38.06, 95.75]